Protein AF-A0A354HRE2-F1 (afdb_monomer_lite)

Sequence (182 aa):
MLALPFAPKAAIENIRQLLAEGMGGKYGLFEAVDYTPERVPAKKNKAVVQSYFAHHQGMSLISLANYLNDFAMVRRFHNDPRVRAGELMLQETPSLQPVLTKQIREPVLQLRAKAEEEREVVRSFGLPQGMPPNCHLLSNGSYTVLLTDSGSGYSRNAQVQVSRWRENLGYKYGTFIFIKSL

pLDDT: mean 82.78, std 14.51, range [53.03, 97.88]

Radius of gyration: 29.93 Å; chains: 1; bounding box: 66×67×53 Å

Secondary structure (DSSP, 8-state):
-TTTTT-HHHHHHHHHHHIIIIIEETTEE-SEEE--GGGSPTT-S-EEE----HHHHHHHHHHHHHHHTTTHHHHHHHTSHHHHHHGGGGGPPPPSS-----------------------------S--SSSPPEEEEE-SSEEEEEETTS-EEEEETTEEEE-----TTS--S-----S--

Foldseek 3Di:
DLCCQPCVVVVVVVLVVQVVVVQQDDLGGADDKDQPPVPDPPPDRIDTDRDDDPVVSVSVVQSVCCNVVVHVVVVVQCPPPVNVVCVVVVVDDPPPDPPPPPPPPPPPPPPPDDPDDPDPDDDDDDPQDDPPFDWDWDDPPQKIWIAGSNRATWIDGHPRTPGDDDPDPPDRDDDDDDDDDD

Structure (mmCIF, N/CA/C/O backbone):
data_AF-A0A354HRE2-F1
#
_entry.id   AF-A0A354HRE2-F1
#
loop_
_atom_site.group_PDB
_atom_site.id
_atom_site.type_symbol
_atom_site.label_atom_id
_atom_site.label_alt_id
_atom_site.label_comp_id
_atom_site.label_asym_id
_atom_site.label_entity_id
_atom_site.label_seq_id
_atom_site.pdbx_PDB_ins_code
_atom_site.Cartn_x
_atom_site.Cartn_y
_atom_site.Cartn_z
_atom_site.occupancy
_atom_site.B_iso_or_equiv
_atom_site.auth_seq_id
_atom_site.auth_comp_id
_atom_site.auth_asym_id
_atom_site.auth_atom_id
_atom_site.pdbx_PDB_model_num
ATOM 1 N N . MET A 1 1 ? -7.703 -5.151 5.681 1.00 89.38 1 MET A N 1
ATOM 2 C CA . MET A 1 1 ? -8.328 -5.528 4.393 1.00 89.38 1 MET A CA 1
ATOM 3 C C . MET A 1 1 ? -7.409 -6.383 3.528 1.00 89.38 1 MET A C 1
ATOM 5 O O . MET A 1 1 ? -7.823 -7.465 3.158 1.00 89.38 1 MET A O 1
ATOM 9 N N . LEU A 1 2 ? -6.155 -5.979 3.290 1.00 94.81 2 LEU A N 1
ATOM 10 C CA . LEU A 1 2 ? -5.213 -6.707 2.420 1.00 94.81 2 LEU A CA 1
ATOM 11 C C . LEU A 1 2 ? -4.991 -8.195 2.744 1.00 94.81 2 LEU A C 1
ATOM 13 O O . LEU A 1 2 ? -4.748 -8.985 1.838 1.00 94.81 2 LEU A O 1
ATOM 17 N N . ALA A 1 3 ? -5.117 -8.579 4.014 1.00 96.31 3 ALA A N 1
ATOM 18 C CA . ALA A 1 3 ? -4.977 -9.961 4.464 1.00 96.31 3 ALA A CA 1
ATOM 19 C C . ALA A 1 3 ? -6.182 -10.870 4.138 1.00 96.31 3 ALA A C 1
ATOM 21 O O . ALA A 1 3 ? -6.129 -12.055 4.457 1.00 96.31 3 ALA A O 1
ATOM 22 N N . LEU A 1 4 ? -7.260 -10.352 3.526 1.00 95.88 4 LEU A N 1
ATOM 23 C CA . LEU A 1 4 ? -8.478 -11.118 3.216 1.00 95.88 4 LEU A CA 1
ATOM 24 C C . LEU A 1 4 ? -8.208 -12.454 2.496 1.00 95.88 4 LEU A C 1
ATOM 26 O O . LEU A 1 4 ? -8.759 -13.455 2.947 1.00 95.88 4 LEU A O 1
ATOM 30 N N . PRO A 1 5 ? -7.345 -12.528 1.461 1.00 95.44 5 PRO A N 1
ATOM 31 C CA . PRO A 1 5 ? -7.091 -13.780 0.749 1.00 95.44 5 PRO A CA 1
ATOM 32 C C . PRO A 1 5 ? -6.348 -14.846 1.566 1.00 95.44 5 PRO A C 1
ATOM 34 O O . PRO A 1 5 ? -6.374 -16.013 1.197 1.00 95.44 5 PRO A O 1
ATOM 37 N N . PHE A 1 6 ? -5.689 -14.460 2.662 1.00 95.06 6 PHE A N 1
ATOM 38 C CA . PHE A 1 6 ? -4.822 -15.350 3.445 1.00 95.06 6 PHE A CA 1
ATOM 39 C C . PHE A 1 6 ? -5.424 -15.709 4.809 1.00 95.06 6 PHE A C 1
ATOM 41 O O . PHE A 1 6 ? -5.330 -16.848 5.256 1.00 95.06 6 PHE A O 1
ATOM 48 N N . ALA A 1 7 ? -6.055 -14.741 5.478 1.00 97.25 7 ALA A N 1
ATOM 49 C CA . ALA A 1 7 ? -6.614 -14.889 6.821 1.00 97.25 7 ALA A CA 1
ATOM 50 C C . ALA A 1 7 ? -8.004 -14.226 6.914 1.00 97.25 7 ALA A C 1
ATOM 52 O O . ALA A 1 7 ? -8.183 -13.253 7.655 1.00 97.25 7 ALA A O 1
ATOM 53 N N . PRO A 1 8 ? -9.015 -14.730 6.180 1.00 96.31 8 PRO A N 1
ATOM 54 C CA . PRO A 1 8 ? -10.291 -14.036 5.995 1.00 96.31 8 PRO A CA 1
ATOM 55 C C . PRO A 1 8 ? -11.045 -13.794 7.305 1.00 96.31 8 PRO A C 1
ATOM 57 O O . PRO A 1 8 ? -11.533 -12.691 7.536 1.00 96.31 8 PRO A O 1
ATOM 60 N N . LYS A 1 9 ? -11.098 -14.792 8.200 1.00 97.31 9 LYS A N 1
ATOM 61 C CA . LYS A 1 9 ? -11.796 -14.671 9.494 1.00 97.31 9 LYS A CA 1
ATOM 62 C C . LYS A 1 9 ? -11.197 -13.558 10.360 1.00 97.31 9 LYS A C 1
ATOM 64 O O . LYS A 1 9 ? -11.926 -12.685 10.815 1.00 97.31 9 LYS A O 1
ATOM 69 N N . ALA A 1 10 ? -9.873 -13.559 10.527 1.00 97.75 10 ALA A N 1
ATOM 70 C CA . ALA A 1 10 ? -9.165 -12.543 11.303 1.00 97.75 10 ALA A CA 1
ATOM 71 C C . ALA A 1 10 ? -9.263 -11.154 10.651 1.00 97.75 10 ALA A C 1
ATOM 73 O O . ALA A 1 10 ? -9.470 -10.156 11.337 1.00 97.75 10 ALA A O 1
ATOM 74 N N . ALA A 1 11 ? -9.168 -11.084 9.318 1.00 97.06 11 ALA A N 1
ATOM 75 C CA . ALA A 1 11 ? -9.290 -9.831 8.584 1.00 97.06 11 ALA A CA 1
ATOM 76 C C . ALA A 1 11 ? -10.679 -9.196 8.751 1.00 97.06 11 ALA A C 1
ATOM 78 O O . ALA A 1 11 ? -10.763 -7.990 8.973 1.00 97.06 11 ALA A O 1
ATOM 79 N N . ILE A 1 12 ? -11.751 -9.989 8.663 1.00 96.81 12 ILE A N 1
ATOM 80 C CA . ILE A 1 12 ? -13.126 -9.508 8.847 1.00 96.81 12 ILE A CA 1
ATOM 81 C C . ILE A 1 12 ? -13.376 -9.079 10.291 1.00 96.81 12 ILE A C 1
ATOM 83 O O . ILE A 1 12 ? -13.978 -8.029 10.503 1.00 96.81 12 ILE A O 1
ATOM 87 N N . GLU A 1 13 ? -12.900 -9.847 11.270 1.00 97.88 13 GLU A N 1
ATOM 88 C CA . GLU A 1 13 ? -13.049 -9.487 12.681 1.00 97.88 13 GLU A CA 1
ATOM 89 C C . GLU A 1 13 ? -12.377 -8.143 12.991 1.00 97.88 13 GLU A C 1
ATOM 91 O O . GLU A 1 13 ? -13.013 -7.237 13.527 1.00 97.88 13 GLU A O 1
ATOM 96 N N . ASN A 1 14 ? -11.141 -7.951 12.524 1.00 96.44 14 ASN A N 1
ATOM 97 C CA . ASN A 1 14 ? -10.445 -6.673 12.650 1.00 96.44 14 ASN A CA 1
ATOM 98 C C . ASN A 1 14 ? -11.198 -5.524 11.948 1.00 96.44 14 ASN A C 1
ATOM 100 O O . ASN A 1 14 ? -11.336 -4.436 12.498 1.00 96.44 14 ASN A O 1
ATOM 104 N N . ILE A 1 15 ? -11.739 -5.752 10.744 1.00 95.75 15 ILE A N 1
ATOM 105 C CA . ILE A 1 15 ? -12.528 -4.729 10.035 1.00 95.75 15 ILE A CA 1
ATOM 106 C C . ILE A 1 15 ? -13.776 -4.342 10.838 1.00 95.75 15 ILE A C 1
ATOM 108 O O . ILE A 1 15 ? -14.091 -3.157 10.918 1.00 95.75 15 ILE A O 1
ATOM 112 N N . ARG A 1 16 ? -14.478 -5.302 11.454 1.00 96.81 16 ARG A N 1
ATOM 113 C CA . ARG A 1 16 ? -15.649 -5.010 12.298 1.00 96.81 16 ARG A CA 1
ATOM 114 C C . ARG A 1 16 ? -15.281 -4.158 13.504 1.00 96.81 16 ARG A C 1
ATOM 116 O O . ARG A 1 16 ? -15.994 -3.198 13.786 1.00 96.81 16 ARG A O 1
ATOM 123 N N . GLN A 1 17 ? -14.172 -4.475 14.167 1.00 96.44 17 GLN A N 1
ATOM 124 C CA . GLN A 1 17 ? -13.667 -3.682 15.287 1.00 96.44 17 GLN A CA 1
ATOM 125 C C . GLN A 1 17 ? -13.349 -2.253 14.835 1.00 96.44 17 GLN A C 1
ATOM 127 O O . GLN A 1 17 ? -13.900 -1.304 15.382 1.00 96.44 17 GLN A O 1
ATOM 132 N N . LEU A 1 18 ? -12.592 -2.089 13.747 1.00 95.06 18 LEU A N 1
ATOM 133 C CA . LEU A 1 18 ? -12.278 -0.772 13.182 1.00 95.06 18 LEU A CA 1
ATOM 134 C C . LEU A 1 18 ? -13.537 0.027 12.793 1.00 95.06 18 LEU A C 1
ATOM 136 O O . LEU A 1 18 ? -13.609 1.234 13.029 1.00 95.06 18 LEU A O 1
ATOM 140 N N . LEU A 1 19 ? -14.556 -0.627 12.230 1.00 95.75 19 LEU A N 1
ATOM 141 C CA . LEU A 1 19 ? -15.833 0.018 11.909 1.00 95.75 19 LEU A CA 1
ATOM 142 C C . LEU A 1 19 ? -16.579 0.478 13.166 1.00 95.75 19 LEU A C 1
ATOM 144 O O . LEU A 1 19 ? -17.028 1.624 13.204 1.00 95.75 19 LEU A O 1
ATOM 148 N N . ALA A 1 20 ? -16.661 -0.367 14.200 1.00 95.25 20 ALA A N 1
ATOM 149 C CA . ALA A 1 20 ? -17.225 0.007 15.502 1.00 95.25 20 ALA A CA 1
ATOM 150 C C . ALA A 1 20 ? -16.452 1.169 16.146 1.00 95.25 20 ALA A C 1
ATOM 152 O O . ALA A 1 20 ? -16.996 1.963 16.912 1.00 95.25 20 ALA A O 1
ATOM 153 N N . GLU A 1 21 ? -15.181 1.303 15.788 1.00 92.81 21 GLU A N 1
ATOM 154 C CA . GLU A 1 21 ? -14.314 2.372 16.232 1.00 92.81 21 GLU A CA 1
ATOM 155 C C . GLU A 1 21 ? -14.455 3.697 15.469 1.00 92.81 21 GLU A C 1
ATOM 157 O O . GLU A 1 21 ? -13.818 4.676 15.868 1.00 92.81 21 GLU A O 1
ATOM 162 N N . GLY A 1 22 ? -15.309 3.758 14.446 1.00 93.69 22 GLY A N 1
ATOM 163 C CA . GLY A 1 22 ? -15.568 4.970 13.668 1.00 93.69 22 GLY A CA 1
ATOM 164 C C . GLY A 1 22 ? -14.668 5.133 12.444 1.00 93.69 22 GLY A C 1
ATOM 165 O O . GLY A 1 22 ? -14.603 6.224 11.882 1.00 93.69 22 GLY A O 1
ATOM 166 N N . MET A 1 23 ? -13.987 4.070 12.002 1.00 95.56 23 MET A N 1
ATOM 167 C CA . MET A 1 23 ? -13.184 4.102 10.772 1.00 95.56 23 MET A CA 1
ATOM 168 C C . MET A 1 23 ? -14.026 4.145 9.493 1.00 95.56 23 MET A C 1
ATOM 170 O O . MET A 1 23 ? -13.474 4.344 8.417 1.00 95.56 23 MET A O 1
ATOM 174 N N . GLY A 1 24 ? -15.339 3.930 9.578 1.00 95.25 24 GLY A N 1
ATOM 175 C CA . GLY A 1 24 ? -16.226 3.997 8.422 1.00 95.25 24 GLY A CA 1
ATOM 176 C C . GLY A 1 24 ? -16.491 5.434 7.974 1.00 95.25 24 GLY A C 1
ATOM 177 O O . GLY A 1 24 ? -16.797 6.305 8.786 1.00 95.25 24 GLY A O 1
ATOM 178 N N . GLY A 1 25 ? -16.448 5.664 6.667 1.00 94.31 25 GLY A N 1
ATOM 179 C CA . GLY A 1 25 ? -16.884 6.907 6.049 1.00 94.31 25 GLY A CA 1
ATOM 180 C C . GLY A 1 25 ? -17.454 6.690 4.646 1.00 94.31 25 GLY A C 1
ATOM 181 O O . GLY A 1 25 ? -17.762 5.568 4.245 1.00 94.31 25 GLY A O 1
ATOM 182 N N . LYS A 1 26 ? -17.637 7.781 3.891 1.00 95.31 26 LYS A N 1
ATOM 183 C CA . LYS A 1 26 ? -18.377 7.788 2.615 1.00 95.31 26 LYS A CA 1
ATOM 184 C C . LYS A 1 26 ? -17.829 6.807 1.571 1.00 95.31 26 LYS A C 1
ATOM 186 O O . LYS A 1 26 ? -18.613 6.247 0.811 1.00 95.31 26 LYS A O 1
ATOM 191 N N . TYR A 1 27 ? -16.510 6.625 1.513 1.00 94.62 27 TYR A N 1
ATOM 192 C CA . TYR A 1 27 ? -15.849 5.798 0.494 1.00 94.62 27 TYR A CA 1
ATOM 193 C C . TYR A 1 27 ? -15.298 4.475 1.043 1.00 94.62 27 TYR A C 1
ATOM 195 O O . TYR A 1 27 ? -14.505 3.824 0.372 1.00 94.62 27 TYR A O 1
ATOM 203 N N . GLY A 1 28 ? -15.717 4.066 2.245 1.00 93.56 28 GLY A N 1
ATOM 204 C CA . GLY A 1 28 ? -15.200 2.881 2.929 1.00 93.56 28 GLY A CA 1
ATOM 205 C C . GLY A 1 28 ? -14.431 3.248 4.193 1.00 93.56 28 GLY A C 1
ATOM 206 O O . GLY A 1 28 ? -14.813 4.175 4.904 1.00 93.56 28 GLY A O 1
ATOM 207 N N . LEU A 1 29 ? -13.373 2.497 4.497 1.00 95.25 29 LEU A N 1
ATOM 208 C CA . LEU A 1 29 ? -12.526 2.764 5.659 1.00 95.25 29 LEU A CA 1
ATOM 209 C C . LEU A 1 29 ? -11.638 3.991 5.407 1.00 95.25 29 LEU A C 1
ATOM 211 O O . LEU A 1 29 ? -11.055 4.113 4.329 1.00 95.25 29 LEU A O 1
ATOM 215 N N . PHE A 1 30 ? -11.517 4.862 6.407 1.00 96.38 30 PHE A N 1
ATOM 216 C CA . PHE A 1 30 ? -10.498 5.911 6.457 1.00 96.38 30 PHE A CA 1
ATOM 217 C C . PHE A 1 30 ? -9.078 5.323 6.475 1.00 96.38 30 PHE A C 1
ATOM 219 O O . PHE A 1 30 ? -8.884 4.147 6.787 1.00 96.38 30 PHE A O 1
ATOM 226 N N . GLU A 1 31 ? -8.081 6.154 6.165 1.00 95.19 31 GLU A N 1
ATOM 227 C CA . GLU A 1 31 ? -6.691 5.709 6.000 1.00 95.19 31 GLU A CA 1
ATOM 228 C C . GLU A 1 31 ? -6.076 5.084 7.254 1.00 95.19 31 GLU A C 1
ATOM 230 O O . GLU A 1 31 ? -5.392 4.064 7.166 1.00 95.19 31 GLU A O 1
ATOM 235 N N . ALA A 1 32 ? -6.294 5.690 8.422 1.00 93.69 32 ALA A N 1
ATOM 236 C CA . ALA A 1 32 ? -5.674 5.230 9.657 1.00 93.69 32 ALA A CA 1
ATOM 237 C C . ALA A 1 32 ? -6.424 5.697 10.906 1.00 93.69 32 ALA A C 1
ATOM 239 O O . ALA A 1 32 ? -7.154 6.691 10.899 1.00 93.69 32 ALA A O 1
ATOM 240 N N . VAL A 1 33 ? -6.158 4.997 12.004 1.00 93.12 33 VAL A N 1
ATOM 241 C CA . VAL A 1 33 ? -6.466 5.415 13.370 1.00 93.12 33 VAL A CA 1
ATOM 242 C C . VAL A 1 33 ? -5.169 5.386 14.173 1.00 93.12 33 VAL A C 1
ATOM 244 O O . VAL A 1 33 ? -4.453 4.385 14.168 1.00 93.12 33 VAL A O 1
ATOM 247 N N . ASP A 1 34 ? -4.842 6.500 14.823 1.00 91.81 34 ASP A N 1
ATOM 248 C CA . ASP A 1 34 ? -3.690 6.608 15.715 1.00 91.81 34 ASP A CA 1
ATOM 249 C C . ASP A 1 34 ? -4.136 6.377 17.164 1.00 91.81 34 ASP A C 1
ATOM 251 O O . ASP A 1 34 ? -5.056 7.038 17.654 1.00 91.81 34 ASP A O 1
ATOM 255 N N . TYR A 1 35 ? -3.472 5.439 17.836 1.00 91.81 35 TYR A N 1
ATOM 256 C CA . TYR A 1 35 ? -3.671 5.105 19.249 1.00 91.81 35 TYR A CA 1
ATOM 257 C C . TYR A 1 35 ? -2.523 5.613 20.138 1.00 91.81 35 TYR A C 1
ATOM 259 O O . TYR A 1 35 ? -2.496 5.336 21.334 1.00 91.81 35 TYR A O 1
ATOM 267 N N . THR A 1 36 ? -1.550 6.331 19.570 1.00 89.56 36 THR A N 1
ATOM 268 C CA . THR A 1 36 ? -0.362 6.817 20.283 1.00 89.56 36 THR A CA 1
ATOM 269 C C . THR A 1 36 ? -0.752 7.964 21.215 1.00 89.56 36 THR A C 1
ATOM 271 O O . THR A 1 36 ? -1.129 9.023 20.710 1.00 89.56 36 THR A O 1
ATOM 274 N N . PRO A 1 37 ? -0.620 7.824 22.549 1.00 84.31 37 PRO A N 1
ATOM 275 C CA . PRO A 1 37 ? -1.134 8.818 23.496 1.00 84.31 37 PRO A CA 1
ATOM 276 C C . PRO A 1 37 ? -0.637 10.250 23.246 1.00 84.31 37 PRO A C 1
ATOM 278 O O . PRO A 1 37 ? -1.398 11.198 23.390 1.00 84.31 37 PRO A O 1
ATOM 281 N N . GLU A 1 38 ? 0.615 10.409 22.808 1.00 84.94 38 GLU A N 1
ATOM 282 C CA . GLU A 1 38 ? 1.246 11.708 22.519 1.00 84.94 38 GLU A CA 1
ATOM 283 C C . GLU A 1 38 ? 0.673 12.425 21.283 1.00 84.94 38 GLU A C 1
ATOM 285 O O . GLU A 1 38 ? 0.800 13.642 21.165 1.00 84.94 38 GLU A O 1
ATOM 290 N N . ARG A 1 39 ? 0.058 11.685 20.349 1.00 79.19 39 ARG A N 1
ATOM 291 C CA . ARG A 1 39 ? -0.487 12.209 19.079 1.00 79.19 39 ARG A CA 1
ATOM 292 C C . ARG A 1 39 ? -2.008 12.339 19.086 1.00 79.19 39 ARG A C 1
ATOM 294 O O . ARG A 1 39 ? -2.598 12.832 18.124 1.00 79.19 39 ARG A O 1
ATOM 301 N N . VAL A 1 40 ? -2.652 11.907 20.166 1.00 83.00 40 VAL A N 1
ATOM 302 C CA . VAL A 1 40 ? -4.103 11.939 20.319 1.00 83.00 40 VAL A CA 1
ATOM 303 C C . VAL A 1 40 ? -4.506 13.183 21.125 1.00 83.00 40 VAL A C 1
ATOM 305 O O . VAL A 1 40 ? -3.857 13.509 22.119 1.00 83.00 40 VAL A O 1
ATOM 308 N N . PRO A 1 41 ? -5.579 13.903 20.738 1.00 80.31 41 PRO A N 1
ATOM 309 C CA . PRO A 1 41 ? -6.063 15.050 21.501 1.00 80.31 41 PRO A CA 1
ATOM 310 C C . PRO A 1 41 ? -6.356 14.702 22.965 1.00 80.31 41 PRO A C 1
ATOM 312 O O . PRO A 1 41 ? -6.854 13.616 23.267 1.00 80.31 41 PRO A O 1
ATOM 315 N N . ALA A 1 42 ? -6.123 15.656 23.871 1.00 75.00 42 ALA A N 1
ATOM 316 C CA . ALA A 1 42 ? -6.380 15.472 25.296 1.00 75.00 42 ALA A CA 1
ATOM 317 C C . ALA A 1 42 ? -7.808 14.945 25.549 1.00 75.00 42 ALA A C 1
ATOM 319 O O . ALA A 1 42 ? -8.780 15.466 24.998 1.00 75.00 42 ALA A O 1
ATOM 320 N N . LYS A 1 43 ? -7.924 13.925 26.413 1.00 77.12 43 LYS A N 1
ATOM 321 C CA . LYS A 1 43 ? -9.173 13.209 26.757 1.00 77.12 43 LYS A CA 1
ATOM 322 C C . LYS A 1 43 ? -9.760 12.320 25.648 1.00 77.12 43 LYS A C 1
ATOM 324 O O . LYS A 1 43 ? -10.899 11.874 25.779 1.00 77.12 43 LYS A O 1
ATOM 329 N N . LYS A 1 44 ? -9.015 12.033 24.578 1.00 82.62 44 LYS A N 1
ATOM 330 C CA . LYS A 1 44 ? -9.358 10.981 23.609 1.00 82.62 44 LYS A CA 1
ATOM 331 C C . LYS A 1 44 ? -8.345 9.840 23.700 1.00 82.62 44 LYS A C 1
ATOM 333 O O . LYS A 1 44 ? -7.184 10.066 24.006 1.00 82.62 44 LYS A O 1
ATOM 338 N N . ASN A 1 45 ? -8.796 8.623 23.402 1.00 85.75 45 ASN A N 1
ATOM 339 C CA . ASN A 1 45 ? -7.945 7.422 23.380 1.00 85.75 45 ASN A CA 1
ATOM 340 C C . ASN A 1 45 ? -7.485 7.049 21.961 1.00 85.75 45 ASN A C 1
ATOM 342 O O . ASN A 1 45 ? -6.717 6.109 21.789 1.00 85.75 45 ASN A O 1
ATOM 346 N N . LYS A 1 46 ? -7.994 7.755 20.944 1.00 89.88 46 LYS A N 1
ATOM 347 C CA . LYS A 1 46 ? -7.651 7.556 19.537 1.00 89.88 46 LYS A CA 1
ATOM 348 C C . LYS A 1 46 ? -7.953 8.785 18.688 1.00 89.88 46 LYS A C 1
ATOM 350 O O . LYS A 1 46 ? -8.819 9.595 19.043 1.00 89.88 46 LYS A O 1
ATOM 355 N N . ALA A 1 47 ? -7.293 8.877 17.541 1.00 91.44 47 ALA A N 1
ATOM 356 C CA . ALA A 1 47 ? -7.544 9.882 16.515 1.00 91.44 47 ALA A CA 1
ATOM 357 C C . ALA A 1 47 ? -7.701 9.211 15.143 1.00 91.44 47 ALA A C 1
ATOM 359 O O . ALA A 1 47 ? -6.789 8.543 14.668 1.00 91.44 47 ALA A O 1
ATOM 360 N N . VAL A 1 48 ? -8.859 9.385 14.500 1.00 91.75 48 VAL A N 1
ATOM 361 C CA . VAL A 1 48 ? -9.102 8.886 13.137 1.00 91.75 48 VAL A CA 1
ATOM 362 C C . VAL A 1 48 ? -8.581 9.907 12.131 1.00 91.75 48 VAL A C 1
ATOM 364 O O . VAL A 1 48 ? -8.953 11.081 12.184 1.00 91.75 48 VAL A O 1
ATOM 367 N N . VAL A 1 49 ? -7.747 9.459 11.198 1.00 91.25 49 VAL A N 1
ATOM 368 C CA . VAL A 1 49 ? -7.234 10.274 10.095 1.00 91.25 49 VAL A CA 1
ATOM 369 C C . VAL A 1 49 ? -8.263 10.248 8.970 1.00 91.25 49 VAL A C 1
ATOM 371 O O . VAL A 1 49 ? -8.319 9.300 8.191 1.00 91.25 49 VAL A O 1
ATOM 374 N N . GLN A 1 50 ? -9.104 11.281 8.896 1.00 92.69 50 GLN A N 1
ATOM 375 C CA . GLN A 1 50 ? -10.215 11.367 7.939 1.00 92.69 50 GLN A CA 1
ATOM 376 C C . GLN A 1 50 ? -9.767 11.732 6.512 1.00 92.69 50 GLN A C 1
ATOM 378 O O . GLN A 1 50 ? -10.249 12.692 5.913 1.00 92.69 50 GLN A O 1
ATOM 383 N N . SER A 1 51 ? -8.837 10.965 5.958 1.00 95.44 51 SER A N 1
ATOM 384 C CA . SER A 1 51 ? -8.409 11.043 4.562 1.00 95.44 51 SER A CA 1
ATOM 385 C C . SER A 1 51 ? -8.776 9.761 3.812 1.00 95.44 51 SER A C 1
ATOM 387 O O . SER A 1 51 ? -9.175 8.762 4.415 1.00 95.44 51 SER A O 1
ATOM 389 N N . TYR A 1 52 ? -8.652 9.813 2.484 1.00 96.62 52 TYR A N 1
ATOM 390 C CA . TYR A 1 52 ? -8.715 8.654 1.596 1.00 96.62 52 TYR A CA 1
ATOM 391 C C . TYR A 1 52 ? -7.613 8.775 0.552 1.00 96.62 52 TYR A C 1
ATOM 393 O O . TYR A 1 52 ? -7.506 9.806 -0.117 1.00 96.62 52 TYR A O 1
ATOM 401 N N . PHE A 1 53 ? -6.830 7.722 0.367 1.00 96.75 53 PHE A N 1
ATOM 402 C CA . PHE A 1 53 ? -5.812 7.624 -0.665 1.00 96.75 53 PHE A CA 1
ATOM 403 C C . PHE A 1 53 ? -6.252 6.610 -1.712 1.00 96.75 53 PHE A C 1
ATOM 405 O O . PHE A 1 53 ? -6.512 5.443 -1.418 1.00 96.75 53 PHE A O 1
ATOM 412 N N . ALA A 1 54 ? -6.303 7.055 -2.968 1.00 96.88 54 ALA A N 1
ATOM 413 C CA . ALA A 1 54 ? -6.765 6.233 -4.084 1.00 96.88 54 ALA A CA 1
ATOM 414 C C . ALA A 1 54 ? -5.996 4.905 -4.187 1.00 96.88 54 ALA A C 1
ATOM 416 O O . ALA A 1 54 ? -6.598 3.865 -4.443 1.00 96.88 54 ALA A O 1
ATOM 417 N N . HIS A 1 55 ? -4.683 4.921 -3.925 1.00 96.31 55 HIS A N 1
ATOM 418 C CA . HIS A 1 55 ? -3.866 3.709 -3.918 1.00 96.31 55 HIS A CA 1
ATOM 419 C C . HIS A 1 55 ? -4.319 2.709 -2.842 1.00 96.31 55 HIS A C 1
ATOM 421 O O . HIS A 1 55 ? -4.503 1.535 -3.150 1.00 96.31 55 HIS A O 1
ATOM 427 N N . HIS A 1 56 ? -4.575 3.159 -1.610 1.00 96.31 56 HIS A N 1
ATOM 428 C CA . HIS A 1 56 ? -4.952 2.277 -0.498 1.00 96.31 56 HIS A CA 1
ATOM 429 C C . HIS A 1 56 ? -6.383 1.741 -0.640 1.00 96.31 56 HIS A C 1
ATOM 431 O O . HIS A 1 56 ? -6.644 0.563 -0.367 1.00 96.31 56 HIS A O 1
A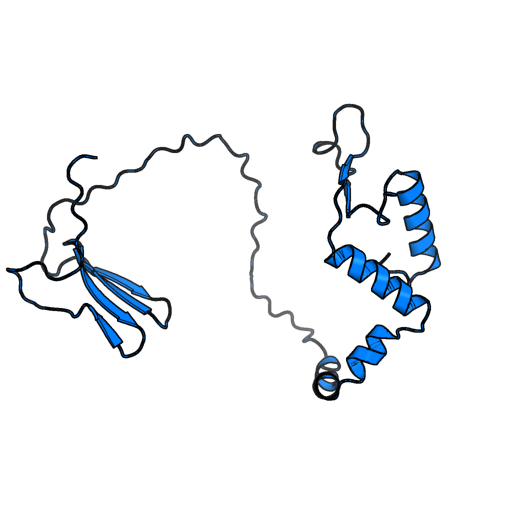TOM 437 N N . GLN A 1 57 ? -7.299 2.562 -1.158 1.00 95.94 57 GLN A N 1
ATOM 438 C CA . GLN A 1 57 ? -8.640 2.104 -1.532 1.00 95.94 57 GLN A CA 1
ATOM 439 C C . GLN A 1 57 ? -8.577 1.093 -2.688 1.00 95.94 57 GLN A C 1
ATOM 441 O O . GLN A 1 57 ? -9.211 0.039 -2.631 1.00 95.94 57 GLN A O 1
ATOM 446 N N . GLY A 1 58 ? -7.742 1.348 -3.699 1.00 96.56 58 GLY A N 1
ATOM 447 C CA . GLY A 1 58 ? -7.510 0.422 -4.810 1.00 96.56 58 GLY A CA 1
ATOM 448 C C . GLY A 1 58 ? -6.948 -0.924 -4.347 1.00 96.56 58 GLY A C 1
ATOM 449 O O . GLY A 1 58 ? -7.475 -1.974 -4.709 1.00 96.56 58 GLY A O 1
ATOM 450 N N . MET A 1 59 ? -5.935 -0.905 -3.480 1.00 96.62 59 MET A N 1
ATOM 451 C CA . MET A 1 59 ? -5.379 -2.102 -2.844 1.00 96.62 59 MET A CA 1
ATOM 452 C C . MET A 1 59 ? -6.451 -2.905 -2.094 1.00 96.62 59 MET A C 1
ATOM 454 O O . MET A 1 59 ? -6.525 -4.129 -2.222 1.00 96.62 59 MET A O 1
ATOM 458 N N . SER A 1 60 ? -7.311 -2.217 -1.345 1.00 95.56 60 SER A N 1
ATOM 459 C CA . SER A 1 60 ? -8.414 -2.823 -0.597 1.00 95.56 60 SER A CA 1
ATOM 460 C C . SER A 1 60 ? -9.439 -3.509 -1.508 1.00 95.56 60 SER A C 1
ATOM 462 O O . SER A 1 60 ? -9.815 -4.656 -1.253 1.00 95.56 60 SER A O 1
ATOM 464 N N . LEU A 1 61 ? -9.834 -2.855 -2.605 1.00 95.81 61 LEU A N 1
ATOM 465 C CA . LEU A 1 61 ? -10.735 -3.425 -3.611 1.00 95.81 61 LEU A CA 1
ATOM 466 C C . LEU A 1 61 ? -10.114 -4.629 -4.328 1.00 95.81 61 LEU A C 1
ATOM 468 O O . LEU A 1 61 ? -10.781 -5.649 -4.492 1.00 95.81 61 LEU A O 1
ATOM 472 N N . ILE A 1 62 ? -8.835 -4.550 -4.710 1.00 96.81 62 ILE A N 1
ATOM 473 C CA . ILE A 1 62 ? -8.117 -5.669 -5.341 1.00 96.81 62 ILE A CA 1
ATOM 474 C C . ILE A 1 62 ? -8.036 -6.863 -4.388 1.00 96.81 62 ILE A C 1
ATOM 476 O O . ILE A 1 62 ? -8.240 -7.997 -4.813 1.00 96.81 62 ILE A O 1
ATOM 480 N N . SER A 1 63 ? -7.775 -6.630 -3.101 1.00 96.62 63 SER A N 1
ATOM 481 C CA . SER A 1 63 ? -7.744 -7.693 -2.093 1.00 96.62 63 SER A CA 1
ATOM 482 C C . SER A 1 63 ? -9.097 -8.400 -1.964 1.00 96.62 63 SER A C 1
ATOM 484 O O . SER A 1 63 ? -9.150 -9.630 -1.970 1.00 96.62 63 SER A O 1
ATOM 486 N N . LEU A 1 64 ? -10.196 -7.637 -1.939 1.00 95.88 64 LEU A N 1
ATOM 487 C CA . LEU A 1 64 ? -11.548 -8.194 -1.936 1.00 95.88 64 LEU A CA 1
ATOM 488 C C . LEU A 1 64 ? -11.838 -8.980 -3.223 1.00 95.88 64 LEU A C 1
ATOM 490 O O . LEU A 1 64 ? -12.329 -10.105 -3.158 1.00 95.88 64 LEU A O 1
ATOM 494 N N . ALA A 1 65 ? -11.498 -8.417 -4.384 1.00 96.44 65 ALA A N 1
ATOM 495 C CA . ALA A 1 65 ? -11.679 -9.074 -5.674 1.00 96.44 65 ALA A CA 1
ATOM 496 C C . ALA A 1 65 ? -10.875 -10.376 -5.768 1.00 96.44 65 ALA A C 1
ATOM 498 O O . ALA A 1 65 ? -11.396 -11.366 -6.272 1.00 96.44 65 ALA A O 1
ATOM 499 N N . ASN A 1 66 ? -9.645 -10.398 -5.250 1.00 96.38 66 ASN A N 1
ATOM 500 C CA . ASN A 1 66 ? -8.828 -11.604 -5.175 1.00 96.38 66 ASN A CA 1
ATOM 501 C C . ASN A 1 66 ? -9.434 -12.642 -4.227 1.00 96.38 66 ASN A C 1
ATOM 503 O O . ASN A 1 66 ? -9.435 -13.816 -4.561 1.00 96.38 66 ASN A O 1
ATOM 507 N N . TYR A 1 67 ? -9.987 -12.249 -3.081 1.00 96.50 67 TYR A N 1
ATOM 508 C CA . TYR A 1 67 ? -10.647 -13.213 -2.198 1.00 96.50 67 TYR A CA 1
ATOM 509 C C . TYR A 1 67 ? -11.916 -13.811 -2.831 1.00 96.50 67 TYR A C 1
ATOM 511 O O . TYR A 1 67 ? -12.121 -15.018 -2.778 1.00 96.50 67 TYR A O 1
ATOM 519 N N . LEU A 1 68 ? -12.757 -12.981 -3.457 1.00 97.00 68 LEU A N 1
ATOM 520 C CA . LEU A 1 68 ? -14.049 -13.412 -4.009 1.00 97.00 68 LEU A CA 1
ATOM 521 C C . LEU A 1 68 ? -13.944 -14.122 -5.363 1.00 97.00 68 LEU A C 1
ATOM 523 O O . LEU A 1 68 ? -14.774 -14.968 -5.672 1.00 97.00 68 LEU A O 1
ATOM 527 N N . ASN A 1 69 ? -12.950 -13.764 -6.178 1.00 96.81 69 ASN A N 1
ATOM 528 C CA . ASN A 1 69 ? -12.794 -14.264 -7.547 1.00 96.81 69 ASN A CA 1
ATOM 529 C C . ASN A 1 69 ? -11.519 -15.098 -7.702 1.00 96.81 69 ASN A C 1
ATOM 531 O O . ASN A 1 69 ? -10.897 -15.086 -8.767 1.00 96.81 69 ASN A O 1
ATOM 535 N N . ASP A 1 70 ? -11.110 -15.781 -6.631 1.00 94.94 70 ASP A N 1
ATOM 536 C CA . ASP A 1 70 ? -9.989 -16.720 -6.626 1.00 94.94 70 ASP A CA 1
ATOM 537 C C . ASP A 1 70 ? -8.713 -16.109 -7.238 1.00 94.94 70 ASP A C 1
ATOM 539 O O . ASP A 1 70 ? -8.209 -16.537 -8.259 1.00 94.94 70 ASP A O 1
ATOM 543 N N . PHE A 1 71 ? -8.220 -15.004 -6.689 1.00 96.94 71 PHE A N 1
ATOM 544 C CA . PHE A 1 71 ? -7.016 -14.307 -7.156 1.00 96.94 71 PHE A CA 1
ATOM 545 C C . PHE A 1 71 ? -7.052 -13.852 -8.632 1.00 96.94 71 PHE A C 1
ATOM 547 O O . PHE A 1 71 ? -6.015 -13.783 -9.297 1.00 96.94 71 PHE A O 1
ATOM 554 N N . ALA A 1 72 ? -8.229 -13.484 -9.156 1.00 95.75 72 ALA A N 1
ATOM 555 C CA . ALA A 1 72 ? -8.407 -13.058 -10.550 1.00 95.75 72 ALA A CA 1
ATOM 556 C C . ALA A 1 72 ? -7.412 -11.984 -11.028 1.00 95.75 72 ALA A C 1
ATOM 558 O O . ALA A 1 72 ? -6.918 -12.077 -12.153 1.00 95.75 72 ALA A O 1
ATOM 559 N N . MET A 1 73 ? -7.083 -10.985 -10.199 1.00 95.44 73 MET A N 1
ATOM 560 C CA . MET A 1 73 ? -6.137 -9.935 -10.598 1.00 95.44 73 MET A CA 1
ATOM 561 C C . MET A 1 73 ? -4.692 -10.432 -10.626 1.00 95.44 73 MET A C 1
ATOM 563 O O . MET A 1 73 ? -3.935 -10.020 -11.503 1.00 95.44 73 MET A O 1
ATOM 567 N N . VAL A 1 74 ? -4.326 -11.347 -9.724 1.00 95.00 74 VAL A N 1
ATOM 568 C CA . VAL A 1 74 ? -3.010 -12.005 -9.743 1.00 95.00 74 VAL A CA 1
ATOM 569 C C . VAL A 1 74 ? -2.885 -12.850 -11.006 1.00 95.00 74 VAL A C 1
ATOM 571 O O . VAL A 1 74 ? -1.957 -12.653 -11.782 1.00 95.00 74 VAL A O 1
ATOM 574 N N . ARG A 1 75 ? -3.869 -13.709 -11.299 1.00 95.62 75 ARG A N 1
ATOM 575 C CA . ARG A 1 75 ? -3.867 -14.497 -12.541 1.00 95.62 75 ARG A CA 1
ATOM 576 C C . ARG A 1 75 ? -3.805 -13.626 -13.789 1.00 95.62 75 ARG A C 1
ATOM 578 O O . ARG A 1 75 ? -3.056 -13.932 -14.707 1.00 95.62 75 ARG A O 1
ATOM 585 N N . ARG A 1 76 ? -4.566 -12.528 -13.823 1.00 95.81 76 ARG A N 1
ATOM 586 C CA . ARG A 1 76 ? -4.528 -11.573 -14.937 1.00 95.81 76 ARG A CA 1
ATOM 587 C C . ARG A 1 76 ? -3.129 -10.990 -15.131 1.00 95.81 76 ARG A C 1
ATOM 589 O O . ARG A 1 76 ? -2.702 -10.857 -16.272 1.00 95.81 76 ARG A O 1
ATOM 596 N N . PHE A 1 77 ? -2.443 -10.644 -14.042 1.00 95.62 77 PHE A N 1
ATOM 597 C CA . PHE A 1 77 ? -1.080 -10.118 -14.085 1.00 95.62 77 PHE A CA 1
ATOM 598 C C . PHE A 1 77 ? -0.085 -11.156 -14.627 1.00 95.62 77 PHE A C 1
ATOM 600 O O . PHE A 1 77 ? 0.666 -10.855 -15.550 1.00 95.62 77 PHE A O 1
ATOM 607 N N . HIS A 1 78 ? -0.151 -12.393 -14.133 1.00 95.31 78 HIS A N 1
ATOM 608 C CA . HIS A 1 78 ? 0.715 -13.497 -14.567 1.00 95.31 78 HIS A CA 1
ATOM 609 C C . HIS A 1 78 ? 0.407 -14.022 -15.983 1.00 95.31 78 HIS A C 1
ATOM 611 O O . HIS A 1 78 ? 1.242 -14.666 -16.612 1.00 95.31 78 HIS A O 1
ATOM 617 N N . ASN A 1 79 ? -0.770 -13.713 -16.535 1.00 96.00 79 ASN A N 1
ATOM 618 C CA . ASN A 1 79 ? -1.109 -14.069 -17.913 1.00 96.00 79 ASN A CA 1
ATOM 619 C C . ASN A 1 79 ? -0.390 -13.196 -18.965 1.00 96.00 79 ASN A C 1
ATOM 621 O O . ASN A 1 79 ? -0.410 -13.531 -20.149 1.00 96.00 79 ASN A O 1
ATOM 625 N N . ASP A 1 80 ? 0.238 -12.080 -18.573 1.00 97.31 80 ASP A N 1
ATOM 626 C CA . ASP A 1 80 ? 1.041 -11.266 -19.489 1.00 97.31 80 ASP A CA 1
ATOM 627 C C . ASP A 1 80 ? 2.365 -11.984 -19.823 1.00 97.31 80 ASP A C 1
ATOM 629 O O . ASP A 1 80 ? 3.143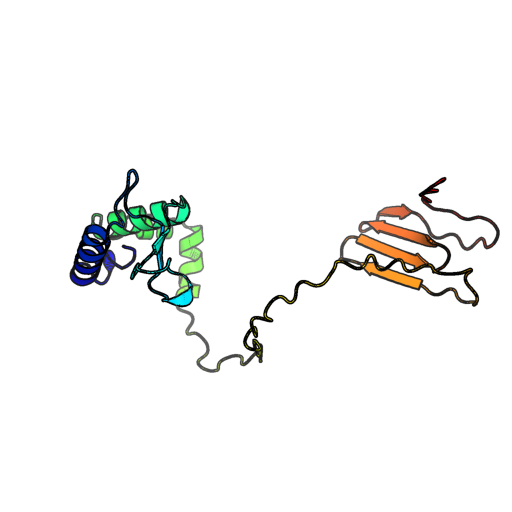 -12.278 -18.910 1.00 97.31 80 ASP A O 1
ATOM 633 N N . PRO A 1 81 ? 2.686 -12.236 -21.109 1.00 95.81 81 PRO A N 1
ATOM 634 C CA . PRO A 1 81 ? 3.913 -12.935 -21.490 1.00 95.81 81 PRO A CA 1
ATOM 635 C C . PRO A 1 81 ? 5.199 -12.288 -20.960 1.00 95.81 81 PRO A C 1
ATOM 637 O O . PRO A 1 81 ? 6.166 -13.001 -20.698 1.00 95.81 81 PRO A O 1
ATOM 640 N N . ARG A 1 82 ? 5.218 -10.959 -20.781 1.00 95.31 82 ARG A N 1
ATOM 641 C CA . ARG A 1 82 ? 6.380 -10.219 -20.260 1.00 95.31 82 ARG A CA 1
ATOM 642 C C . ARG A 1 82 ? 6.590 -10.482 -18.774 1.00 95.31 82 ARG A C 1
ATOM 644 O O . ARG A 1 82 ? 7.727 -10.631 -18.344 1.00 95.31 82 ARG A O 1
ATOM 651 N N . VAL A 1 83 ? 5.502 -10.561 -18.006 1.00 95.06 83 VAL A N 1
ATOM 652 C CA . VAL A 1 83 ? 5.541 -10.927 -16.582 1.00 95.06 83 VAL A CA 1
ATOM 653 C C . VAL A 1 83 ? 5.956 -12.385 -16.446 1.00 95.06 83 VAL A C 1
ATOM 655 O O . VAL A 1 83 ? 6.885 -12.693 -15.704 1.00 95.06 83 VAL A O 1
ATOM 658 N N . ARG A 1 84 ? 5.327 -13.267 -17.230 1.00 93.19 84 ARG A N 1
ATOM 659 C CA . ARG A 1 84 ? 5.594 -14.706 -17.202 1.00 93.19 84 ARG A CA 1
ATOM 660 C C . ARG A 1 84 ? 7.048 -15.048 -17.530 1.00 93.19 84 ARG A C 1
ATOM 662 O O . ARG A 1 84 ? 7.619 -15.940 -16.915 1.00 93.19 84 ARG A O 1
ATOM 669 N N . ALA A 1 85 ? 7.676 -14.311 -18.449 1.00 93.62 85 ALA A N 1
ATOM 670 C CA . ALA A 1 85 ? 9.101 -14.462 -18.750 1.00 93.62 85 ALA A CA 1
ATOM 671 C C . ALA A 1 85 ? 10.008 -14.207 -17.526 1.00 93.62 85 ALA A C 1
ATOM 673 O O . ALA A 1 85 ? 11.078 -14.803 -17.431 1.00 93.62 85 ALA A O 1
ATOM 674 N N . GLY A 1 86 ? 9.580 -13.355 -16.588 1.00 91.00 86 GLY A N 1
ATOM 675 C CA . GLY A 1 86 ? 10.301 -13.052 -15.350 1.00 91.00 86 GLY A CA 1
ATOM 676 C C . GLY A 1 86 ? 9.977 -13.975 -14.169 1.00 91.00 86 GLY A C 1
ATOM 677 O O . GLY A 1 86 ? 10.663 -13.900 -13.154 1.00 91.00 86 GLY A O 1
ATOM 678 N N . GLU A 1 87 ? 8.979 -14.861 -14.264 1.00 90.00 87 GLU A N 1
ATOM 679 C CA . GLU A 1 87 ? 8.559 -15.716 -13.136 1.00 90.00 87 GLU A CA 1
ATOM 680 C C . GLU A 1 87 ? 9.664 -16.648 -12.638 1.00 90.00 87 GLU A C 1
ATOM 682 O O . GLU A 1 87 ? 9.744 -16.917 -11.443 1.00 90.00 87 GLU A O 1
ATOM 687 N N . LEU A 1 88 ? 10.554 -17.098 -13.527 1.00 86.75 88 LEU A N 1
ATOM 688 C CA . LEU A 1 88 ? 11.698 -17.932 -13.151 1.00 86.75 88 LEU A CA 1
ATOM 689 C C . LEU A 1 88 ? 12.643 -17.217 -12.177 1.00 86.75 88 LEU A C 1
ATOM 691 O O . LEU A 1 88 ? 13.239 -17.871 -11.326 1.00 86.75 88 LEU A O 1
ATOM 695 N N . MET A 1 89 ? 12.734 -15.884 -12.236 1.00 86.19 89 MET A N 1
ATOM 696 C CA . MET A 1 89 ? 13.535 -15.111 -11.281 1.00 86.19 89 MET A CA 1
ATOM 697 C C . MET A 1 89 ? 12.948 -15.159 -9.864 1.00 86.19 89 MET A C 1
ATOM 699 O O . MET A 1 89 ? 13.678 -15.001 -8.894 1.00 86.19 89 MET A O 1
ATOM 703 N N . LEU A 1 90 ? 11.643 -15.423 -9.714 1.00 83.69 90 LEU A N 1
ATOM 704 C CA . LEU A 1 90 ? 11.005 -15.563 -8.399 1.00 83.69 90 LEU A CA 1
ATOM 705 C C . LEU A 1 90 ? 11.372 -16.881 -7.698 1.00 83.69 90 LEU A C 1
ATOM 707 O O . LEU A 1 90 ? 11.113 -17.021 -6.506 1.00 83.69 90 LEU A O 1
ATOM 711 N N . GLN A 1 91 ? 11.950 -17.845 -8.425 1.00 83.19 91 GLN A N 1
ATOM 712 C CA . GLN A 1 91 ? 12.453 -19.104 -7.864 1.00 83.19 91 GLN A CA 1
ATOM 713 C C . GLN A 1 91 ? 13.900 -18.993 -7.370 1.00 83.19 91 GLN A C 1
ATOM 715 O O . GLN A 1 91 ? 14.424 -19.948 -6.793 1.00 83.19 91 GLN A O 1
ATOM 720 N N . GLU A 1 92 ? 14.557 -17.851 -7.589 1.00 80.56 92 GLU A N 1
ATOM 721 C CA . GLU A 1 92 ? 15.894 -17.624 -7.064 1.00 80.56 92 GLU A CA 1
ATOM 722 C C . GLU A 1 92 ? 15.841 -17.660 -5.535 1.00 80.56 92 GLU A C 1
ATOM 724 O O . GLU A 1 92 ? 15.093 -16.926 -4.886 1.00 80.56 92 GLU A O 1
ATOM 729 N N . THR A 1 93 ? 16.620 -18.565 -4.945 1.00 76.75 93 THR A N 1
ATOM 730 C CA . THR A 1 93 ? 16.732 -18.622 -3.492 1.00 76.75 93 THR A CA 1
ATOM 731 C C . THR A 1 93 ? 17.527 -17.394 -3.061 1.00 76.75 93 THR A C 1
ATOM 733 O O . THR A 1 93 ? 18.679 -17.262 -3.483 1.00 76.75 93 THR A O 1
ATOM 736 N N . PRO A 1 94 ? 16.961 -16.485 -2.245 1.00 71.25 94 PRO A N 1
ATOM 737 C CA . PRO A 1 94 ? 17.724 -15.350 -1.759 1.00 71.25 94 PRO A CA 1
ATOM 738 C C . PRO A 1 94 ? 18.950 -15.881 -1.019 1.00 71.25 94 PRO A C 1
ATOM 740 O O . PRO A 1 94 ? 18.847 -16.836 -0.244 1.00 71.25 94 PRO A O 1
ATOM 743 N N . SER A 1 95 ? 20.116 -15.283 -1.271 1.00 66.12 95 SER A N 1
ATOM 744 C CA . SER A 1 95 ? 21.339 -15.668 -0.571 1.00 66.12 95 SER A CA 1
ATOM 745 C C . SER A 1 95 ? 21.092 -15.634 0.939 1.00 66.12 95 SER A C 1
ATOM 747 O O . SER A 1 95 ? 20.753 -14.592 1.502 1.00 66.12 95 SER A O 1
ATOM 749 N N . LEU A 1 96 ? 21.282 -16.778 1.603 1.00 70.44 96 LEU A N 1
ATOM 750 C CA . LEU A 1 96 ? 21.231 -16.882 3.066 1.00 70.44 96 LEU A CA 1
ATOM 751 C C . LEU A 1 96 ? 22.364 -16.0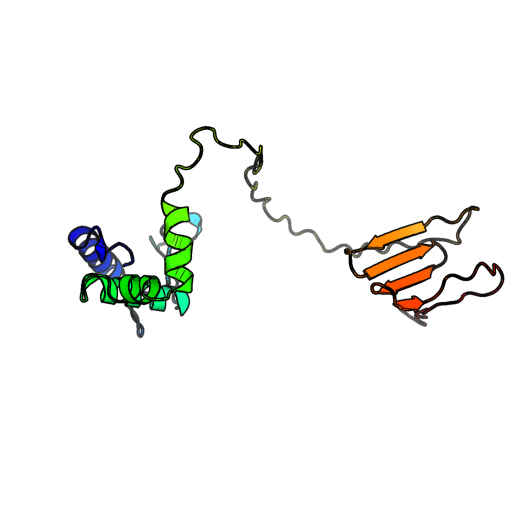92 3.735 1.00 70.44 96 LEU A C 1
ATOM 753 O O . LEU A 1 96 ? 22.349 -15.898 4.948 1.00 70.44 96 LEU A O 1
ATOM 757 N N . GLN A 1 97 ? 23.350 -15.644 2.953 1.00 68.50 97 GLN A N 1
ATOM 758 C CA . GLN A 1 97 ? 24.351 -14.693 3.396 1.00 68.50 97 GLN A CA 1
ATOM 759 C C . GLN A 1 97 ? 23.799 -13.285 3.169 1.00 68.50 97 GLN A C 1
ATOM 761 O O . GLN A 1 97 ? 23.786 -12.821 2.023 1.00 68.50 97 GLN A O 1
ATOM 766 N N . PRO A 1 98 ? 23.341 -12.583 4.223 1.00 60.09 98 PRO A N 1
ATOM 767 C CA . PRO A 1 98 ? 22.967 -11.193 4.071 1.00 60.09 98 PRO A CA 1
ATOM 768 C C . PRO A 1 98 ? 24.193 -10.442 3.556 1.00 60.09 98 PRO A C 1
ATOM 770 O O . PRO A 1 98 ? 25.258 -10.469 4.177 1.00 60.09 98 PRO A O 1
ATOM 773 N N . VAL A 1 99 ? 24.044 -9.742 2.433 1.00 60.47 99 VAL A N 1
ATOM 774 C CA . VAL A 1 99 ? 24.959 -8.651 2.112 1.00 60.47 99 VAL A CA 1
ATOM 775 C C . VAL A 1 99 ? 24.732 -7.614 3.204 1.00 60.47 99 VAL A C 1
ATOM 777 O O . VAL A 1 99 ? 23.813 -6.799 3.144 1.00 60.47 99 VAL A O 1
ATOM 780 N N . LEU A 1 100 ? 25.543 -7.695 4.258 1.00 56.28 100 LEU A N 1
ATOM 781 C CA . LEU A 1 100 ? 25.687 -6.672 5.282 1.00 56.28 100 LEU A CA 1
ATOM 782 C C . LEU A 1 100 ? 26.343 -5.453 4.627 1.00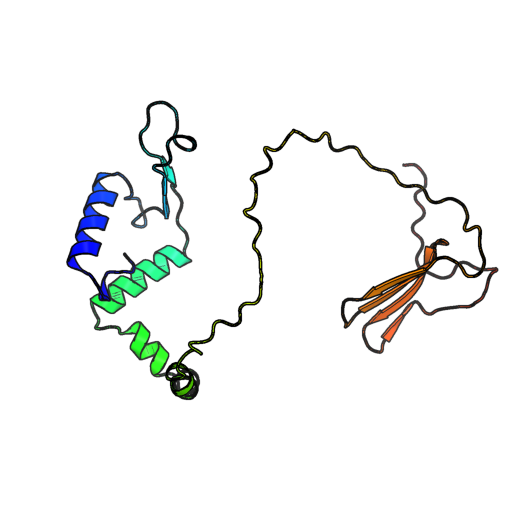 56.28 100 LEU A C 1
ATOM 784 O O . LEU A 1 100 ? 27.467 -5.069 4.945 1.00 56.28 100 LEU A O 1
ATOM 788 N N . THR A 1 101 ? 25.634 -4.789 3.715 1.00 54.72 101 THR A N 1
ATOM 789 C CA . THR A 1 101 ? 25.821 -3.353 3.578 1.00 54.72 101 THR A CA 1
ATOM 790 C C . THR A 1 101 ? 25.470 -2.790 4.940 1.00 54.72 101 THR A C 1
ATOM 792 O O . THR A 1 101 ? 24.303 -2.772 5.326 1.00 54.72 101 THR A O 1
ATOM 795 N N . LYS A 1 102 ? 26.494 -2.378 5.692 1.00 54.19 102 LYS A N 1
ATOM 796 C CA . LYS A 1 102 ? 26.363 -1.522 6.870 1.00 54.19 102 LYS A CA 1
ATOM 797 C C . LYS A 1 102 ? 25.758 -0.183 6.434 1.00 54.19 102 LYS A C 1
ATOM 799 O O . LYS A 1 102 ? 26.399 0.855 6.519 1.00 54.19 102 LYS A O 1
ATOM 804 N N . GLN A 1 103 ? 24.509 -0.178 5.981 1.00 53.97 103 GLN A N 1
ATOM 805 C CA . GLN A 1 103 ? 23.644 0.960 6.213 1.00 53.97 103 GLN A CA 1
ATOM 806 C C . GLN A 1 103 ? 23.282 0.866 7.686 1.00 53.97 103 GLN A C 1
ATOM 808 O O . GLN A 1 103 ? 22.219 0.376 8.061 1.00 53.97 103 GLN A O 1
ATOM 813 N N . ILE A 1 104 ? 24.220 1.289 8.534 1.00 55.53 104 ILE A N 1
ATOM 814 C CA . ILE A 1 104 ? 23.868 1.781 9.854 1.00 55.53 104 ILE A CA 1
ATOM 815 C C . ILE A 1 104 ? 22.940 2.953 9.545 1.00 55.53 104 ILE A C 1
ATOM 817 O O . ILE A 1 104 ? 23.383 4.062 9.265 1.00 55.53 104 ILE A O 1
ATOM 821 N N . ARG A 1 105 ? 21.637 2.678 9.468 1.00 54.38 105 ARG A N 1
ATOM 822 C CA . ARG A 1 105 ? 20.640 3.712 9.667 1.00 54.38 105 ARG A CA 1
ATOM 823 C C . ARG A 1 105 ? 20.815 4.059 11.128 1.00 54.38 105 ARG A C 1
ATOM 825 O O . ARG A 1 105 ? 20.312 3.343 11.992 1.00 54.38 105 ARG A O 1
ATOM 832 N N . GLU A 1 106 ? 21.625 5.079 11.392 1.00 58.59 106 GLU A N 1
ATOM 833 C CA . GLU A 1 106 ? 21.578 5.746 12.680 1.00 58.59 106 GLU A CA 1
ATOM 834 C C . GLU A 1 106 ? 20.093 5.963 12.985 1.00 58.59 106 GLU A C 1
ATOM 836 O O . GLU A 1 106 ? 19.351 6.384 12.082 1.00 58.59 106 GLU A O 1
ATOM 841 N N . PRO A 1 107 ? 19.605 5.578 14.178 1.00 53.03 107 PRO A N 1
ATOM 842 C CA . PRO A 1 107 ? 18.244 5.913 14.542 1.00 53.03 107 PRO A CA 1
ATOM 843 C C . PRO A 1 107 ? 18.126 7.411 14.312 1.00 53.03 107 PRO A C 1
ATOM 845 O O . PRO A 1 107 ? 18.957 8.172 14.806 1.00 53.03 107 PRO A O 1
ATOM 848 N N . VAL A 1 108 ? 17.155 7.815 13.491 1.00 55.06 108 VAL A N 1
ATOM 849 C CA . VAL A 1 108 ? 16.845 9.225 13.297 1.00 55.06 108 VAL A CA 1
ATOM 850 C C . VAL A 1 108 ? 16.428 9.713 14.674 1.00 55.06 108 VAL A C 1
ATOM 852 O O . VAL A 1 108 ? 15.279 9.546 15.084 1.00 55.06 108 VAL A O 1
ATOM 855 N N . LEU A 1 109 ? 17.393 10.223 15.437 1.00 60.22 109 LEU A N 1
ATOM 856 C CA . LEU A 1 109 ? 17.131 11.000 16.624 1.00 60.22 109 LEU A CA 1
ATOM 857 C C . LEU A 1 109 ? 16.246 12.114 16.101 1.00 60.22 109 LEU A C 1
ATOM 859 O O . LEU A 1 109 ? 16.681 12.927 15.285 1.00 60.22 109 LEU A O 1
ATOM 863 N N . GLN A 1 110 ? 14.974 12.084 16.489 1.00 54.47 110 GLN A N 1
ATOM 864 C CA . GLN A 1 110 ? 14.088 13.207 16.267 1.00 54.47 110 GLN A CA 1
ATOM 865 C C . GLN A 1 110 ? 14.704 14.355 17.058 1.00 54.47 110 GLN A C 1
ATOM 867 O O . GLN A 1 110 ? 14.481 14.493 18.262 1.00 54.47 110 GLN A O 1
ATOM 872 N N . LEU A 1 111 ? 15.571 15.122 16.397 1.00 58.50 111 LEU A N 1
ATOM 873 C CA . LEU A 1 111 ? 16.039 16.398 16.887 1.00 58.50 111 LEU A CA 1
ATOM 874 C C . LEU A 1 111 ? 14.763 17.176 17.166 1.00 58.50 111 LEU A C 1
ATOM 876 O O . LEU A 1 111 ? 14.015 17.504 16.246 1.00 58.50 111 LEU A O 1
ATOM 880 N N . ARG A 1 112 ? 14.467 17.397 18.452 1.00 58.69 112 ARG A N 1
ATOM 881 C CA . ARG A 1 112 ? 13.469 18.387 18.844 1.00 58.69 112 ARG A CA 1
ATOM 882 C C . ARG A 1 112 ? 13.849 19.643 18.084 1.00 58.69 112 ARG A C 1
ATOM 884 O O . ARG A 1 112 ? 14.938 20.164 18.317 1.00 58.69 112 ARG A O 1
ATOM 891 N N . ALA A 1 113 ? 12.992 20.069 17.163 1.00 53.53 113 ALA A N 1
ATOM 892 C CA . ALA A 1 113 ? 13.180 21.312 16.447 1.00 53.53 113 ALA A CA 1
ATOM 893 C C . ALA A 1 113 ? 13.235 22.422 17.501 1.00 53.53 113 ALA A C 1
ATOM 895 O O . ALA A 1 113 ? 12.211 22.872 18.015 1.00 53.53 113 ALA A O 1
ATOM 896 N N . LYS A 1 114 ? 14.448 22.822 17.888 1.00 59.66 114 LYS A N 1
ATOM 897 C CA . LYS A 1 114 ? 14.655 24.175 18.377 1.00 59.66 114 LYS A CA 1
ATOM 898 C C . LYS A 1 114 ? 14.240 25.048 17.205 1.00 59.66 114 LYS A C 1
ATOM 900 O O . LYS A 1 114 ? 14.649 24.769 16.083 1.00 59.66 114 LYS A O 1
ATOM 905 N N . ALA A 1 115 ? 13.393 26.037 17.459 1.00 58.59 115 ALA A N 1
ATOM 906 C CA . ALA A 1 115 ? 13.165 27.099 16.498 1.00 58.59 115 ALA A CA 1
ATOM 907 C C . ALA A 1 115 ? 14.533 27.738 16.220 1.00 58.59 115 ALA A C 1
ATOM 909 O O . ALA A 1 115 ? 15.033 28.524 17.024 1.00 58.59 115 ALA A O 1
ATOM 910 N N . GLU A 1 116 ? 15.200 27.285 15.163 1.00 61.03 116 GLU A N 1
ATOM 911 C CA . GLU A 1 116 ? 16.345 27.980 14.611 1.00 61.03 116 GLU A CA 1
ATOM 912 C C . GLU A 1 116 ? 15.760 29.211 13.937 1.00 61.03 116 GLU A C 1
ATOM 914 O O . GLU A 1 116 ? 14.969 29.108 13.003 1.00 61.03 116 GLU A O 1
ATOM 919 N N . GLU A 1 117 ? 16.084 30.384 14.474 1.00 63.31 117 GLU A N 1
ATOM 920 C CA . GLU A 1 117 ? 15.926 31.616 13.717 1.00 63.31 117 GLU A CA 1
ATOM 921 C C . GLU A 1 117 ? 16.684 31.422 12.404 1.00 63.31 117 GLU A C 1
ATOM 923 O O . GLU A 1 117 ? 17.889 31.148 12.425 1.00 63.31 117 GLU A O 1
ATOM 928 N N . GLU A 1 118 ? 15.980 31.528 11.276 1.00 54.91 118 GLU A N 1
ATOM 929 C CA . GLU A 1 118 ? 16.589 31.576 9.951 1.00 54.91 118 GLU A CA 1
ATOM 930 C C . GLU A 1 118 ? 17.511 32.797 9.901 1.00 54.91 118 GLU A C 1
ATOM 932 O O . GLU A 1 118 ? 17.113 33.914 9.580 1.00 54.91 118 GLU A O 1
ATOM 937 N N . ARG A 1 119 ? 18.770 32.604 10.293 1.00 60.88 119 ARG A N 1
ATOM 938 C CA . ARG A 1 119 ? 19.805 33.610 10.105 1.00 60.88 119 ARG A CA 1
ATOM 939 C C . ARG A 1 119 ? 20.176 33.576 8.640 1.00 60.88 119 ARG A C 1
ATOM 941 O O . ARG A 1 119 ? 20.728 32.589 8.157 1.00 60.88 119 ARG A O 1
ATOM 948 N N . GLU A 1 120 ? 19.883 34.661 7.944 1.00 61.72 120 GLU A N 1
ATOM 949 C CA . GLU A 1 120 ? 20.337 34.857 6.579 1.00 61.72 120 GLU A CA 1
ATOM 950 C C . GLU A 1 120 ? 21.874 34.925 6.579 1.00 61.72 120 GLU A C 1
ATOM 952 O O . GLU A 1 120 ? 22.490 35.914 6.982 1.00 61.72 120 GLU A O 1
ATOM 957 N N . VAL A 1 121 ? 22.523 33.822 6.200 1.00 64.69 121 VAL A N 1
ATOM 958 C CA . VAL A 1 121 ? 23.984 33.753 6.111 1.00 64.69 121 VAL A CA 1
ATOM 959 C C . VAL A 1 121 ? 24.408 34.323 4.761 1.00 64.69 121 VAL A C 1
ATOM 961 O O . VAL A 1 121 ? 24.539 33.598 3.772 1.00 64.69 121 VAL A O 1
ATOM 964 N N . VAL A 1 122 ? 24.663 35.628 4.715 1.00 66.94 122 VAL A N 1
ATOM 965 C CA . VAL A 1 122 ? 25.287 36.265 3.549 1.00 66.94 122 VAL A CA 1
ATOM 966 C C . VAL A 1 122 ? 26.794 36.001 3.586 1.00 66.94 122 VAL A C 1
ATOM 968 O O . VAL A 1 122 ? 27.505 36.483 4.466 1.00 66.94 122 VAL A O 1
ATOM 971 N N . ARG A 1 123 ? 27.308 35.227 2.622 1.00 60.09 123 ARG A N 1
ATOM 972 C CA . ARG A 1 123 ? 28.755 35.066 2.395 1.00 60.09 123 ARG A CA 1
ATOM 973 C C . ARG A 1 123 ?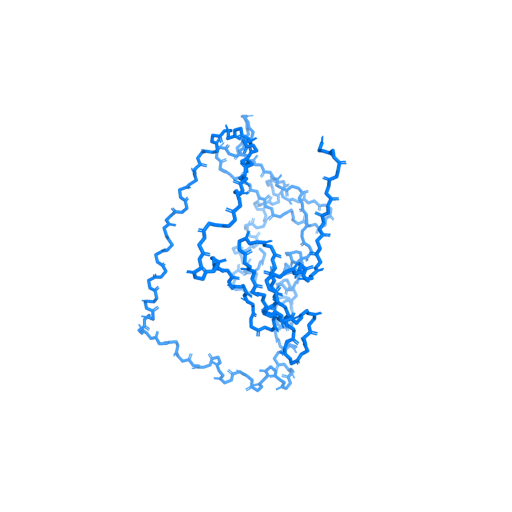 29.191 35.954 1.235 1.00 60.09 123 ARG A C 1
ATOM 975 O O . ARG A 1 123 ? 28.836 35.683 0.092 1.00 60.09 123 ARG A O 1
ATOM 982 N N . SER A 1 124 ? 29.981 36.987 1.520 1.00 64.31 124 SER A N 1
ATOM 983 C CA . SER A 1 124 ? 30.644 37.806 0.502 1.00 64.31 124 SER A CA 1
ATOM 984 C C . SER A 1 124 ? 32.065 37.302 0.260 1.00 64.31 124 SER A C 1
ATOM 986 O O . SER A 1 124 ? 32.861 37.227 1.197 1.00 64.31 124 SER A O 1
ATOM 988 N N . PHE A 1 125 ? 32.401 37.005 -0.992 1.00 64.19 125 PHE A N 1
ATOM 989 C CA . PHE A 1 125 ? 33.780 36.748 -1.400 1.00 64.19 125 PHE A CA 1
ATOM 990 C C . PHE A 1 125 ? 34.416 38.057 -1.886 1.00 64.19 125 PHE A C 1
ATOM 992 O O . PHE A 1 125 ? 33.783 38.829 -2.606 1.00 64.19 125 PHE A O 1
ATOM 999 N N . GLY A 1 126 ? 35.646 38.329 -1.442 1.00 67.50 126 GLY A N 1
ATOM 1000 C CA . GLY A 1 126 ? 36.428 39.484 -1.886 1.00 67.50 126 GLY A CA 1
ATOM 1001 C C . GLY A 1 126 ? 36.996 39.299 -3.297 1.00 67.50 126 GLY A C 1
ATOM 1002 O O . GLY A 1 126 ? 36.657 38.354 -4.006 1.00 67.50 126 GLY A O 1
ATOM 1003 N N . LEU A 1 127 ? 37.893 40.200 -3.705 1.00 69.56 127 LEU A N 1
ATOM 1004 C CA . LEU A 1 127 ? 38.637 40.041 -4.957 1.00 69.56 127 LEU A CA 1
ATOM 1005 C C . LEU A 1 127 ? 39.446 38.727 -4.929 1.00 69.56 127 LEU A C 1
ATOM 1007 O O . LEU A 1 127 ? 40.078 38.451 -3.908 1.00 69.56 127 LEU A O 1
ATOM 1011 N N . PRO A 1 128 ? 39.468 37.937 -6.018 1.00 71.06 128 PRO A N 1
ATOM 1012 C CA . PRO A 1 128 ? 40.354 36.780 -6.140 1.00 71.06 128 PRO A CA 1
ATOM 1013 C C . PRO A 1 128 ? 41.813 37.188 -5.910 1.00 71.06 128 PRO A C 1
ATOM 1015 O O . PRO A 1 128 ? 42.302 38.107 -6.566 1.00 71.06 128 PRO A O 1
ATOM 1018 N N . GLN A 1 129 ? 42.501 36.537 -4.967 1.00 67.75 129 GLN A N 1
ATOM 1019 C CA . GLN A 1 129 ? 43.835 36.959 -4.508 1.00 67.75 129 GLN A CA 1
ATOM 1020 C C . GLN A 1 129 ? 45.000 36.076 -5.000 1.00 67.75 129 GLN A C 1
ATOM 1022 O O . GLN A 1 129 ? 46.146 36.401 -4.704 1.00 67.75 129 GLN A O 1
ATOM 1027 N N . GLY A 1 130 ? 44.763 34.993 -5.757 1.00 68.88 130 GLY A N 1
ATOM 1028 C CA . GLY A 1 130 ? 45.820 34.037 -6.136 1.00 68.88 130 GLY A CA 1
ATOM 1029 C C . GLY A 1 130 ? 45.760 33.534 -7.580 1.00 68.88 130 GLY A C 1
ATOM 1030 O O . GLY A 1 130 ? 44.685 33.426 -8.167 1.00 68.88 130 GLY A O 1
ATOM 1031 N N . MET A 1 131 ? 46.934 33.203 -8.137 1.00 74.00 131 MET A N 1
ATOM 1032 C CA . MET A 1 131 ? 47.084 32.457 -9.391 1.00 74.00 131 MET A CA 1
ATOM 1033 C C . MET A 1 131 ? 47.702 31.081 -9.076 1.00 74.00 131 MET A C 1
ATOM 1035 O O . MET A 1 131 ? 48.770 31.045 -8.460 1.00 74.00 131 MET A O 1
ATOM 1039 N N . PRO A 1 132 ? 47.077 29.957 -9.479 1.00 71.56 132 PRO A N 1
ATOM 1040 C CA . PRO A 1 132 ? 45.822 29.858 -10.233 1.00 71.56 132 PRO A CA 1
ATOM 1041 C C . PRO A 1 132 ? 44.581 30.234 -9.391 1.00 71.56 132 PRO A C 1
ATOM 1043 O O . PRO A 1 132 ? 44.627 30.127 -8.166 1.00 71.56 132 PRO A O 1
ATOM 1046 N N . PRO A 1 133 ? 43.475 30.671 -10.027 1.00 77.94 133 PRO A N 1
ATOM 1047 C CA . PRO A 1 133 ? 42.243 31.019 -9.319 1.00 77.94 133 PRO A CA 1
ATOM 1048 C C . PRO A 1 133 ? 41.631 29.790 -8.645 1.00 77.94 133 PRO A C 1
ATOM 1050 O O . PRO A 1 133 ? 41.738 28.669 -9.159 1.00 77.94 133 PRO A O 1
ATOM 1053 N N . ASN A 1 134 ? 40.921 29.994 -7.533 1.00 83.31 134 ASN A N 1
ATOM 1054 C CA . ASN A 1 134 ? 40.155 28.902 -6.941 1.00 83.31 134 ASN A CA 1
ATOM 1055 C C . ASN A 1 134 ? 39.016 28.535 -7.887 1.00 83.31 134 ASN A C 1
ATOM 1057 O O . ASN A 1 134 ? 38.319 29.413 -8.401 1.00 83.31 134 ASN A O 1
ATOM 1061 N N . CYS A 1 135 ? 38.817 27.240 -8.116 1.00 86.06 135 CYS A N 1
ATOM 1062 C CA . CYS A 1 135 ? 37.773 26.750 -8.999 1.00 86.06 135 CYS A CA 1
ATOM 1063 C C . CYS A 1 135 ? 36.886 25.717 -8.309 1.00 86.06 135 CYS A C 1
ATOM 1065 O O . CYS A 1 135 ? 37.302 25.000 -7.400 1.00 86.06 135 CYS A O 1
ATOM 1067 N N . HIS A 1 136 ? 35.642 25.652 -8.765 1.00 89.69 136 HIS A N 1
ATOM 1068 C CA . HIS A 1 136 ? 34.659 24.680 -8.337 1.00 89.69 136 HIS A CA 1
ATOM 1069 C C . HIS A 1 136 ? 34.074 23.985 -9.565 1.00 89.69 136 HIS A C 1
ATOM 1071 O O . HIS A 1 136 ? 33.651 24.643 -10.518 1.00 89.69 136 HIS A O 1
ATOM 1077 N N . LEU A 1 137 ? 34.074 22.652 -9.543 1.00 91.06 137 LEU A N 1
ATOM 1078 C CA . LEU A 1 137 ? 33.552 21.811 -10.614 1.00 91.06 137 LEU A CA 1
ATOM 1079 C C . LEU A 1 137 ? 32.283 21.110 -10.128 1.00 91.06 137 LEU A C 1
ATOM 1081 O O . LEU A 1 137 ? 32.325 20.339 -9.173 1.00 91.06 137 LEU A O 1
ATOM 1085 N N . LEU A 1 138 ? 31.170 21.352 -10.812 1.00 92.88 138 LEU A N 1
ATOM 1086 C CA . LEU A 1 138 ? 29.881 20.717 -10.549 1.00 92.88 138 LEU A CA 1
ATOM 1087 C C . LEU A 1 138 ? 29.479 19.865 -11.748 1.00 92.88 138 LEU A C 1
ATOM 1089 O O . LEU A 1 138 ? 29.520 20.333 -12.888 1.00 92.88 138 LEU A O 1
ATOM 1093 N N . SER A 1 139 ? 29.062 18.622 -11.509 1.00 92.06 139 SER A N 1
ATOM 1094 C CA . SER A 1 139 ? 28.524 17.771 -12.567 1.00 92.06 139 SER A CA 1
ATOM 1095 C C . SER A 1 139 ? 27.500 16.765 -12.056 1.00 92.06 139 SER A C 1
ATOM 1097 O O . SER A 1 139 ? 27.609 16.270 -10.939 1.00 92.06 139 SER A O 1
ATOM 1099 N N . ASN A 1 140 ? 26.527 16.439 -12.908 1.00 92.25 140 ASN A N 1
ATOM 1100 C CA . ASN A 1 140 ? 25.551 15.365 -12.703 1.00 92.25 140 ASN A CA 1
ATOM 1101 C C . ASN A 1 140 ? 25.677 14.251 -13.767 1.00 92.25 140 ASN A C 1
ATOM 1103 O O . ASN A 1 140 ? 24.713 13.541 -14.039 1.00 92.25 140 ASN A O 1
ATOM 1107 N N . GLY A 1 141 ? 26.841 14.141 -14.416 1.00 89.44 141 GLY A N 1
ATOM 1108 C CA . GLY A 1 141 ? 27.112 13.193 -15.502 1.00 89.44 141 GLY A CA 1
ATOM 1109 C C . GLY A 1 141 ? 26.810 13.753 -16.895 1.00 89.44 141 GLY A C 1
ATOM 1110 O O . GLY A 1 141 ? 27.660 13.674 -17.778 1.00 89.44 141 GLY A O 1
ATOM 1111 N N . SER A 1 142 ? 25.648 14.380 -17.084 1.00 92.19 142 SER A N 1
ATOM 1112 C CA . SER A 1 142 ? 25.251 14.957 -18.382 1.00 92.19 142 SER A CA 1
ATOM 1113 C C . SER A 1 142 ? 25.671 16.418 -18.523 1.00 92.19 142 SER A C 1
ATOM 1115 O O . SER A 1 142 ? 26.066 16.856 -19.600 1.00 92.19 142 SER A O 1
ATOM 1117 N N . TYR A 1 143 ? 25.606 17.179 -17.433 1.00 94.25 143 TYR A N 1
ATOM 1118 C CA . TYR A 1 143 ? 25.963 18.591 -17.392 1.00 94.25 143 TYR A CA 1
ATOM 1119 C C . TYR A 1 143 ? 27.209 18.801 -16.537 1.00 94.25 143 TYR A C 1
ATOM 1121 O O . TYR A 1 143 ? 27.361 18.176 -15.484 1.00 94.25 143 TYR A O 1
ATOM 1129 N N . THR A 1 144 ? 28.097 19.688 -16.974 1.00 94.19 144 THR A N 1
ATOM 1130 C CA . THR A 1 144 ? 29.320 20.054 -16.254 1.00 94.19 144 THR A CA 1
ATOM 1131 C C . THR A 1 144 ? 29.465 21.570 -16.225 1.00 94.19 144 THR A C 1
ATOM 1133 O O . THR A 1 144 ? 29.279 22.233 -17.248 1.00 94.19 144 THR A O 1
ATOM 1136 N N . VAL A 1 145 ? 29.820 22.115 -15.064 1.00 92.69 145 VAL A N 1
ATOM 1137 C CA . VAL A 1 145 ? 30.106 23.538 -14.856 1.00 92.69 145 VAL A CA 1
ATOM 1138 C C . VAL A 1 145 ? 31.421 23.670 -14.114 1.00 92.69 145 VAL A C 1
ATOM 1140 O O . VAL A 1 145 ? 31.573 23.087 -13.044 1.00 92.69 145 VAL A O 1
ATOM 1143 N N . LEU A 1 146 ? 32.340 24.460 -14.657 1.00 89.25 146 LEU A N 1
ATOM 1144 C CA . LEU A 1 146 ? 33.512 24.938 -13.933 1.00 89.25 146 LEU A CA 1
ATOM 1145 C C . LEU A 1 146 ? 33.332 26.428 -13.672 1.00 89.25 146 LEU A C 1
ATOM 1147 O O . LEU A 1 146 ? 33.125 27.183 -14.621 1.00 89.25 146 LEU A O 1
ATOM 1151 N N . LEU A 1 147 ? 33.422 26.836 -12.409 1.00 86.56 147 LEU A N 1
ATOM 1152 C CA . LEU A 1 147 ? 33.315 28.224 -11.965 1.00 86.56 147 LEU A CA 1
ATOM 1153 C C . LEU A 1 147 ? 34.579 28.613 -11.196 1.00 86.56 147 LEU A C 1
ATOM 1155 O O . LEU A 1 147 ? 35.056 27.840 -10.374 1.00 86.56 147 LEU A O 1
ATOM 1159 N N . THR A 1 148 ? 35.110 29.802 -11.445 1.00 81.62 148 THR A N 1
ATOM 1160 C CA . THR A 1 148 ? 36.212 30.387 -10.669 1.00 81.62 148 THR A CA 1
ATOM 1161 C C . THR A 1 148 ? 35.684 31.324 -9.582 1.00 81.62 148 THR A C 1
ATOM 1163 O O . THR A 1 148 ? 34.559 31.817 -9.672 1.00 81.62 148 THR A O 1
ATOM 1166 N N . ASP A 1 149 ? 36.510 31.632 -8.587 1.00 81.06 149 ASP A N 1
ATOM 1167 C CA . ASP A 1 149 ? 36.252 32.664 -7.569 1.00 81.06 149 ASP A CA 1
ATOM 1168 C C . ASP A 1 149 ? 36.021 34.076 -8.152 1.00 81.06 149 ASP A C 1
ATOM 1170 O O . ASP A 1 149 ? 35.379 34.912 -7.521 1.00 81.06 149 ASP A O 1
ATOM 1174 N N . SER A 1 150 ? 36.460 34.331 -9.389 1.00 76.44 150 SER A N 1
ATOM 1175 C CA . SER A 1 150 ? 36.142 35.549 -10.154 1.00 76.44 150 SER A CA 1
ATOM 1176 C C . SER A 1 150 ? 34.733 35.570 -10.776 1.00 76.44 150 SER A C 1
ATOM 1178 O O . SER A 1 150 ? 34.330 36.584 -11.358 1.00 76.44 150 SER A O 1
ATOM 1180 N N . GLY A 1 151 ? 34.001 34.453 -10.705 1.00 77.31 151 GLY A N 1
ATOM 1181 C CA . GLY A 1 151 ? 32.696 34.248 -11.341 1.00 77.31 151 GLY A CA 1
ATOM 1182 C C . GLY A 1 151 ? 32.758 33.858 -12.825 1.00 77.31 151 GLY A C 1
ATOM 1183 O O . GLY A 1 151 ? 31.718 33.640 -13.440 1.00 77.31 151 GLY A O 1
ATOM 1184 N N . SER A 1 152 ? 33.952 33.759 -13.419 1.00 80.38 152 SER A N 1
ATOM 1185 C CA . SER A 1 152 ? 34.138 33.278 -14.798 1.00 80.38 152 SER A CA 1
ATOM 1186 C C . SER A 1 152 ? 34.258 31.752 -14.860 1.00 80.38 152 SER A C 1
ATOM 1188 O O . SER A 1 152 ? 34.558 31.107 -13.853 1.00 80.38 152 SER A O 1
ATOM 1190 N N . GLY A 1 153 ? 34.015 31.150 -16.028 1.00 85.38 153 GLY A N 1
ATOM 1191 C CA . GLY A 1 153 ? 33.955 29.696 -16.140 1.00 85.38 153 GLY A CA 1
ATOM 1192 C C . GLY A 1 153 ? 33.463 29.178 -17.486 1.00 85.38 153 GLY A C 1
ATOM 1193 O O . GLY A 1 153 ? 33.369 29.923 -18.463 1.00 85.38 153 GLY A O 1
ATOM 1194 N N . TYR A 1 154 ? 33.125 27.891 -17.531 1.00 88.75 154 TYR A N 1
ATOM 1195 C CA . TYR A 1 154 ? 32.490 27.272 -18.693 1.00 88.75 154 TYR A CA 1
ATOM 1196 C C . TYR A 1 154 ? 31.413 26.275 -18.275 1.00 88.75 154 TYR A C 1
ATOM 1198 O O . TYR A 1 154 ? 31.407 25.763 -17.152 1.00 88.75 154 TYR A O 1
ATOM 1206 N N . SER A 1 155 ? 30.517 25.973 -19.209 1.00 91.31 155 SER A N 1
ATOM 1207 C CA . SER A 1 155 ? 29.471 24.989 -19.009 1.00 91.31 155 SER A CA 1
ATOM 1208 C C . SER A 1 155 ? 29.201 24.172 -20.264 1.00 91.31 155 SER A C 1
ATOM 1210 O O . SER A 1 155 ? 29.218 24.685 -21.387 1.00 91.31 155 SER A O 1
ATOM 1212 N N . ARG A 1 156 ? 28.965 22.876 -20.067 1.00 91.50 156 ARG A N 1
ATOM 1213 C CA . ARG A 1 156 ? 28.790 21.898 -21.135 1.00 91.50 156 ARG A CA 1
ATOM 1214 C C . ARG A 1 156 ? 27.643 20.954 -20.802 1.00 91.50 156 ARG A C 1
ATOM 1216 O O . ARG A 1 156 ? 27.608 20.404 -19.705 1.00 91.50 156 ARG A O 1
ATOM 1223 N N . ASN A 1 157 ? 26.772 20.719 -21.779 1.00 94.12 157 ASN A N 1
ATOM 1224 C CA . ASN A 1 157 ? 25.785 19.646 -21.752 1.00 94.12 157 ASN A CA 1
ATOM 1225 C C . ASN A 1 157 ? 26.202 18.572 -22.761 1.00 94.12 157 ASN A C 1
ATOM 1227 O O . ASN A 1 157 ? 26.204 18.824 -23.967 1.00 94.12 157 ASN A O 1
ATOM 1231 N N . ALA A 1 158 ? 26.602 17.400 -22.276 1.00 91.38 158 ALA A N 1
ATOM 1232 C CA . ALA A 1 158 ? 27.179 16.320 -23.065 1.00 91.38 158 ALA A CA 1
ATOM 1233 C C . ALA A 1 158 ? 28.326 16.817 -23.971 1.00 91.38 158 ALA A C 1
ATOM 1235 O O . ALA A 1 158 ? 29.398 17.169 -23.478 1.00 91.38 158 ALA A O 1
ATOM 1236 N N . GLN A 1 159 ? 28.111 16.866 -25.288 1.00 90.31 159 GLN A N 1
ATOM 1237 C CA . GLN A 1 159 ? 29.099 17.327 -26.272 1.00 90.31 159 GLN A CA 1
ATOM 1238 C C . GLN A 1 159 ? 28.922 18.802 -26.678 1.00 90.31 159 GLN A C 1
ATOM 1240 O O . GLN A 1 159 ? 29.753 19.345 -27.405 1.00 90.31 159 GLN A O 1
ATOM 1245 N N . VAL A 1 160 ? 27.877 19.476 -26.192 1.00 91.94 160 VAL A N 1
ATOM 1246 C CA . VAL A 1 160 ? 27.547 20.858 -26.558 1.00 91.94 160 VAL A CA 1
ATOM 1247 C C . VAL A 1 160 ? 28.090 21.826 -25.510 1.00 91.94 160 VAL A C 1
ATOM 1249 O O . VAL A 1 160 ? 27.742 21.753 -24.330 1.00 91.94 160 VAL A O 1
ATOM 1252 N N . GLN A 1 161 ? 28.944 22.759 -25.936 1.00 89.06 161 GLN A N 1
ATOM 1253 C CA . GLN A 1 161 ? 29.431 23.843 -25.079 1.00 89.06 161 GLN A CA 1
ATOM 1254 C C . GLN A 1 161 ? 28.363 24.939 -24.995 1.00 89.06 161 GLN A C 1
ATOM 1256 O O . GLN A 1 161 ? 28.089 25.606 -25.989 1.00 89.06 161 GLN A O 1
ATOM 1261 N N . VAL A 1 162 ? 27.776 25.122 -23.811 1.00 88.31 162 VAL A N 1
ATOM 1262 C CA . VAL A 1 162 ? 26.800 26.189 -23.531 1.00 88.31 162 VAL A CA 1
ATOM 1263 C C . VAL A 1 162 ? 27.532 27.512 -23.305 1.00 88.31 162 VAL A C 1
ATOM 1265 O O . VAL A 1 162 ? 27.160 28.543 -23.859 1.00 88.31 162 VAL A O 1
ATOM 1268 N N . SER A 1 163 ? 28.633 27.473 -22.554 1.00 86.38 163 SER A N 1
ATOM 1269 C CA . SER A 1 163 ? 29.598 28.567 -22.443 1.00 86.38 163 SER A CA 1
ATOM 1270 C C . SER A 1 163 ? 31.015 28.013 -22.575 1.00 86.38 163 SER A C 1
ATOM 1272 O O . SER A 1 163 ? 31.289 26.884 -22.166 1.00 86.38 163 SER A O 1
ATOM 1274 N N . ARG A 1 164 ? 31.915 28.774 -23.208 1.00 80.06 164 ARG A N 1
ATOM 1275 C CA . ARG A 1 164 ? 33.271 28.318 -23.565 1.00 80.06 164 ARG A CA 1
ATOM 1276 C C . ARG A 1 164 ? 34.308 28.963 -22.654 1.00 80.06 164 ARG A C 1
ATOM 1278 O O . ARG A 1 164 ? 34.223 30.160 -22.393 1.00 80.06 164 ARG A O 1
ATOM 1285 N N . TRP A 1 165 ? 35.314 28.189 -22.250 1.00 78.56 165 TRP A N 1
ATOM 1286 C CA . TRP A 1 165 ? 36.471 28.714 -21.526 1.00 78.56 165 TRP A CA 1
ATOM 1287 C C . TRP A 1 165 ? 37.281 29.669 -22.410 1.00 78.56 165 TRP A C 1
ATOM 1289 O O . TRP A 1 165 ? 37.495 29.390 -23.593 1.00 78.56 165 TRP A O 1
ATOM 1299 N N . ARG A 1 166 ? 37.739 30.786 -21.837 1.00 72.50 166 ARG A N 1
ATOM 1300 C CA . ARG A 1 166 ? 38.632 31.747 -22.496 1.00 72.50 166 ARG A CA 1
ATOM 1301 C C . ARG A 1 166 ? 39.695 32.214 -21.508 1.00 72.50 166 ARG A C 1
ATOM 1303 O O . ARG A 1 166 ? 39.363 32.744 -20.458 1.00 72.50 166 ARG A O 1
ATOM 1310 N N . GLU A 1 167 ? 40.959 32.070 -21.880 1.00 63.50 167 GLU A N 1
ATOM 1311 C CA . GLU A 1 167 ? 42.130 32.369 -21.041 1.00 63.50 167 GLU A CA 1
ATOM 1312 C C . GLU A 1 167 ? 42.520 33.863 -21.040 1.00 63.50 167 GLU A C 1
ATOM 1314 O O . GLU A 1 167 ? 43.684 34.220 -20.898 1.00 63.50 167 GLU A O 1
ATOM 1319 N N . ASN A 1 168 ? 41.568 34.774 -21.265 1.00 61.31 168 ASN A N 1
ATOM 1320 C CA . ASN A 1 168 ? 41.893 36.192 -21.407 1.00 61.31 168 ASN A CA 1
ATOM 1321 C C . ASN A 1 168 ? 41.641 36.946 -20.092 1.00 61.31 168 ASN A C 1
ATOM 1323 O O . ASN A 1 168 ? 40.498 37.243 -19.752 1.00 61.31 168 ASN A O 1
ATOM 1327 N N . LEU A 1 169 ? 42.724 37.265 -19.376 1.00 56.31 169 LEU A N 1
ATOM 1328 C CA . LEU A 1 169 ? 42.727 37.920 -18.057 1.00 56.31 169 LEU A CA 1
ATOM 1329 C C . LEU A 1 169 ? 42.105 39.332 -18.050 1.00 56.31 169 LEU A C 1
ATOM 1331 O O . LEU A 1 169 ? 41.766 39.843 -16.986 1.00 56.31 169 LEU A O 1
ATOM 1335 N N . GLY A 1 170 ? 41.952 39.968 -19.218 1.00 56.09 170 GLY A N 1
ATOM 1336 C CA . GLY A 1 170 ? 41.458 41.346 -19.331 1.00 56.09 170 GLY A CA 1
ATOM 1337 C C . GLY A 1 170 ? 39.942 41.498 -19.483 1.00 56.09 170 GLY A C 1
ATOM 1338 O O . GLY A 1 170 ? 39.424 42.595 -19.288 1.00 56.09 170 GLY A O 1
ATOM 1339 N N . TYR A 1 171 ? 39.213 40.431 -19.827 1.00 58.69 171 TYR A N 1
ATOM 1340 C CA . TYR A 1 171 ? 37.784 40.518 -20.140 1.00 58.69 171 TYR A CA 1
ATOM 1341 C C . TYR A 1 171 ? 36.994 39.395 -19.472 1.00 58.69 171 TYR A C 1
ATOM 1343 O O . TYR A 1 171 ? 37.245 38.211 -19.689 1.00 58.69 171 TYR A O 1
ATOM 1351 N N . LYS A 1 172 ? 35.988 39.780 -18.680 1.00 63.19 172 LYS A N 1
ATOM 1352 C CA . LYS A 1 172 ? 35.049 38.848 -18.055 1.00 63.19 172 LYS A CA 1
ATOM 1353 C C . LYS A 1 172 ? 34.063 38.343 -19.113 1.00 63.19 172 LYS A C 1
ATOM 1355 O O . LYS A 1 172 ? 33.169 39.074 -19.526 1.00 63.19 172 LYS A O 1
ATOM 1360 N N . TYR A 1 173 ? 34.228 37.097 -19.551 1.00 63.53 173 TYR A N 1
ATOM 1361 C CA . TYR A 1 173 ? 33.296 36.422 -20.459 1.00 63.53 173 TYR A CA 1
ATOM 1362 C C . TYR A 1 173 ? 32.401 35.461 -19.678 1.00 63.53 173 TYR A C 1
ATOM 1364 O O . TYR A 1 173 ? 32.881 34.714 -18.828 1.00 63.53 173 TYR A O 1
ATOM 1372 N N . GLY A 1 174 ? 31.101 35.474 -19.969 1.00 67.25 174 GLY A N 1
ATOM 1373 C CA . GLY A 1 174 ? 30.120 34.646 -19.271 1.00 67.25 174 GLY A CA 1
ATOM 1374 C C . GLY A 1 174 ? 28.786 35.360 -19.093 1.00 67.25 174 GLY A C 1
ATOM 1375 O O . GLY A 1 174 ? 28.556 36.425 -19.660 1.00 67.25 174 GLY A O 1
ATOM 1376 N N . THR A 1 175 ? 27.903 34.750 -18.306 1.00 68.50 175 THR A N 1
ATOM 1377 C CA . THR A 1 175 ? 26.637 35.364 -17.891 1.00 68.50 175 THR A CA 1
ATOM 1378 C C . THR A 1 175 ? 26.829 35.939 -16.496 1.00 68.50 175 THR A C 1
ATOM 1380 O O . THR A 1 175 ? 27.092 35.191 -15.559 1.00 68.50 175 THR A O 1
ATOM 1383 N N . PHE A 1 176 ? 26.716 37.258 -16.366 1.00 76.50 176 PHE A N 1
ATOM 1384 C CA . PHE A 1 176 ? 26.846 37.962 -15.094 1.00 76.50 176 PHE A CA 1
ATOM 1385 C C . PHE A 1 176 ? 25.521 38.638 -14.769 1.00 76.50 176 PHE A C 1
ATOM 1387 O O . PHE A 1 176 ? 24.951 39.327 -15.614 1.00 76.50 176 PHE A O 1
ATOM 1394 N N . ILE A 1 177 ? 25.043 38.444 -13.544 1.00 75.75 177 ILE A N 1
ATOM 1395 C CA . ILE A 1 177 ? 23.865 39.139 -13.033 1.00 75.75 177 ILE A CA 1
ATOM 1396 C C . ILE A 1 177 ? 24.375 40.290 -12.177 1.00 75.75 177 ILE A C 1
ATOM 1398 O O . ILE A 1 177 ? 25.006 40.076 -11.144 1.00 75.75 177 ILE A O 1
ATOM 1402 N N . PHE A 1 178 ? 24.123 41.513 -12.631 1.00 76.75 178 PHE A N 1
ATOM 1403 C CA . PHE A 1 178 ? 24.430 42.717 -11.873 1.00 76.75 178 PHE A CA 1
ATOM 1404 C C . PHE A 1 178 ? 23.163 43.172 -11.165 1.00 76.75 178 PHE A C 1
ATOM 1406 O O . PHE A 1 178 ? 22.197 43.572 -11.811 1.00 76.75 178 PHE A O 1
ATOM 1413 N N . ILE A 1 179 ? 23.175 43.112 -9.838 1.00 78.69 179 ILE A N 1
ATOM 1414 C CA . ILE A 1 179 ? 22.102 43.662 -9.014 1.00 78.69 179 ILE A CA 1
ATOM 1415 C C . ILE A 1 179 ? 22.556 45.049 -8.576 1.00 78.69 179 ILE A C 1
ATOM 1417 O O . ILE A 1 179 ? 23.583 45.198 -7.913 1.00 78.69 179 ILE A O 1
ATOM 1421 N N . LYS A 1 180 ? 21.820 46.077 -8.998 1.00 65.12 180 LYS A N 1
ATOM 1422 C CA . LYS A 1 180 ? 22.029 47.453 -8.551 1.00 65.12 180 LYS A CA 1
ATOM 1423 C C . LYS A 1 180 ? 20.924 47.771 -7.547 1.00 65.12 180 LYS A C 1
ATOM 1425 O O . LYS A 1 180 ? 19.774 47.883 -7.955 1.00 65.12 180 LYS A O 1
ATOM 1430 N N . SER A 1 181 ? 21.326 47.916 -6.285 1.00 64.06 181 SER A N 1
ATOM 1431 C CA . SER A 1 181 ? 20.476 48.025 -5.090 1.00 64.06 181 SER A CA 1
ATOM 1432 C C . SER A 1 181 ? 19.849 46.687 -4.678 1.00 64.06 181 SER A C 1
ATOM 1434 O O 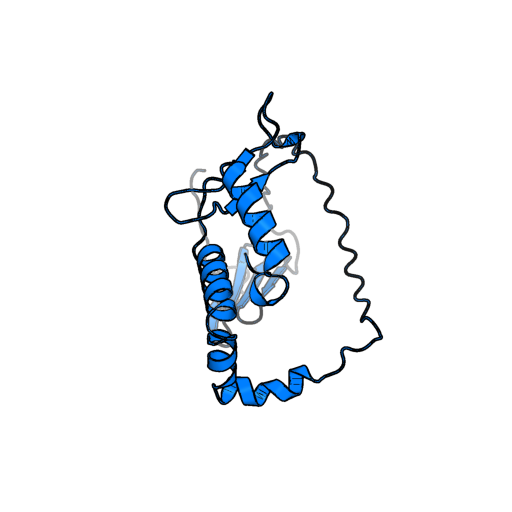. SER A 1 181 ? 19.013 46.141 -5.393 1.00 64.06 181 SER A O 1
ATOM 1436 N N . LEU A 1 182 ? 20.318 46.168 -3.540 1.00 56.28 182 LEU A N 1
ATOM 1437 C CA . LEU A 1 182 ? 19.659 45.126 -2.751 1.00 56.28 182 LEU A CA 1
ATOM 1438 C C . LEU A 1 182 ? 18.575 45.769 -1.883 1.00 56.28 182 LEU A C 1
ATOM 1440 O O . LEU A 1 182 ? 18.836 46.895 -1.397 1.00 56.28 182 LEU A O 1
#